Protein AF-A0A1I4R5Y5-F1 (afdb_monomer)

Secondary structure (DSSP, 8-state):
--HHHHHHHHHHHHHHHHHHHHHHHHHHHHHHHHHHHHHHHHHHHHHHHHHHHHHHHHHHHHHHHHHHHHHHHHHHHHHHHHHHHHHHHHHHHHHHHHHHHHHHHTT----HHHHHHHHHHHTT--HHHHHHHHT--HHHHHHHHHHTT---------

Mean predicted aligned error: 17.59 Å

Nearest PDB structures (foldseek):
  7r3e-assembly1_B  TM=5.288E-01  e=7.465E-01  Pseudomonas aeruginosa PAO1

Sequence (158 aa):
MPLNSHYYVVVQFALLVVLLIATVYFSTKYVRTQKKMMEYLKMLESLAETHASLAQQFERNLAEREEIIKGLVKLLDERIEAARELGERLREISESAMNVEKNAMGDISVNPEHEKIVRLARRGLSARRIAQYFQKPLGEIELILGLYGIPTSDNPSD

pLDDT: mean 85.84, std 13.85, range [39.22, 97.75]

Solvent-accessible surface area (backbone atoms only — not comparable to full-atom values): 8859 Å² total; per-residue (Å²): 140,67,70,70,62,57,50,53,53,52,52,52,50,52,51,50,52,52,50,50,53,51,51,53,52,51,50,56,53,52,53,52,52,52,52,52,53,53,50,53,51,50,52,50,50,54,48,50,52,51,51,51,53,49,51,52,52,50,53,52,53,49,51,53,49,51,51,52,49,54,50,51,52,52,52,49,52,54,50,52,49,54,51,48,53,53,50,49,54,51,48,54,50,50,53,51,51,52,51,50,52,52,54,62,67,54,71,69,67,76,49,72,62,58,56,51,52,52,54,42,44,76,70,70,48,44,52,67,59,49,14,64,73,69,74,44,60,53,69,60,45,49,50,55,33,53,77,71,71,46,84,72,78,76,73,88,84,126

Foldseek 3Di:
DCVVVVVVVVVVVVVVVVVVVVVVVVVVVVVVVVVVVVVVVVVVVVVVVVVVVVVVVVVVVVVVVVVVVVVVVVVVVVVVVVVVVVVVVVVVVVVVVVVVVVVVVPDPPPPVLLVVLLVVVVVVDALVVSCVVVVHDSVVSVVSCVVVVRDRPPDPPD

Structure (mmCIF, N/CA/C/O backbone):
data_AF-A0A1I4R5Y5-F1
#
_entry.id   AF-A0A1I4R5Y5-F1
#
loop_
_atom_site.group_PDB
_atom_site.id
_atom_site.type_symbol
_atom_site.label_atom_id
_atom_site.label_alt_id
_atom_site.label_comp_id
_atom_site.label_asym_id
_atom_site.label_entity_id
_atom_site.label_seq_id
_atom_site.pdbx_PDB_ins_code
_atom_site.Cartn_x
_atom_site.Cartn_y
_atom_site.Cartn_z
_atom_site.occupancy
_atom_site.B_iso_or_equiv
_atom_site.auth_seq_id
_atom_site.auth_comp_id
_atom_site.auth_asym_id
_atom_site.auth_atom_id
_atom_site.pdbx_PDB_model_num
ATOM 1 N N . MET A 1 1 ? 47.460 -1.542 -85.047 1.00 53.50 1 MET A N 1
ATOM 2 C CA . MET A 1 1 ? 46.621 -0.622 -84.246 1.00 53.50 1 MET A CA 1
ATOM 3 C C . MET A 1 1 ? 46.149 -1.308 -82.951 1.00 53.50 1 MET A C 1
ATOM 5 O O . MET A 1 1 ? 45.062 -1.863 -82.953 1.00 53.50 1 MET A O 1
ATOM 9 N N . PRO A 1 2 ? 46.950 -1.327 -81.864 1.00 57.50 2 PRO A N 1
ATOM 10 C CA . PRO A 1 2 ? 46.525 -1.849 -80.551 1.00 57.50 2 PRO A CA 1
ATOM 11 C C . PRO A 1 2 ? 46.206 -0.772 -79.486 1.00 57.50 2 PRO A C 1
ATOM 13 O O . PRO A 1 2 ? 45.706 -1.109 -78.416 1.00 57.50 2 PRO A O 1
ATOM 16 N N . LEU A 1 3 ? 46.453 0.521 -79.751 1.00 63.62 3 LEU A N 1
ATOM 17 C CA . LEU A 1 3 ? 46.332 1.578 -78.729 1.00 63.62 3 LEU A CA 1
ATOM 18 C C . LEU A 1 3 ? 44.909 1.765 -78.172 1.00 63.62 3 LEU A C 1
ATOM 20 O O . LEU A 1 3 ? 44.759 2.104 -77.000 1.00 63.62 3 LEU A O 1
ATOM 24 N N . ASN A 1 4 ? 43.867 1.473 -78.954 1.00 77.31 4 ASN A N 1
ATOM 25 C CA . ASN A 1 4 ? 42.484 1.623 -78.491 1.00 77.31 4 ASN A CA 1
ATOM 26 C C . ASN A 1 4 ? 42.136 0.611 -77.385 1.00 77.31 4 ASN A C 1
ATOM 28 O O . ASN A 1 4 ? 41.374 0.938 -76.482 1.00 77.31 4 ASN A O 1
ATOM 32 N N . SER A 1 5 ? 42.739 -0.585 -77.398 1.00 81.44 5 SER A N 1
ATOM 33 C CA . SER A 1 5 ? 42.460 -1.630 -76.403 1.00 81.44 5 SER A CA 1
ATOM 34 C C . SER A 1 5 ? 42.947 -1.250 -75.003 1.00 81.44 5 SER A C 1
ATOM 36 O O . SER A 1 5 ? 42.275 -1.552 -74.021 1.00 81.44 5 SER A O 1
ATOM 38 N N . HIS A 1 6 ? 44.093 -0.573 -74.893 1.00 84.56 6 HIS A N 1
ATOM 39 C CA . HIS A 1 6 ? 44.633 -0.156 -73.597 1.00 84.56 6 HIS A CA 1
ATOM 40 C C . HIS A 1 6 ? 43.791 0.951 -72.947 1.00 84.56 6 HIS A C 1
ATOM 42 O O . HIS A 1 6 ? 43.651 0.972 -71.727 1.00 84.56 6 HIS A O 1
ATOM 48 N N . TYR A 1 7 ? 43.168 1.822 -73.747 1.00 90.50 7 TYR A N 1
ATOM 49 C CA . TYR A 1 7 ? 42.287 2.875 -73.242 1.00 90.50 7 TYR A CA 1
ATOM 50 C C . TYR A 1 7 ? 41.029 2.310 -72.565 1.00 90.50 7 TYR A C 1
ATOM 52 O O . TYR A 1 7 ? 40.702 2.715 -71.450 1.00 90.50 7 TYR A O 1
ATOM 60 N N . TYR A 1 8 ? 40.366 1.320 -73.178 1.00 91.50 8 TYR A N 1
ATOM 61 C CA . TYR A 1 8 ? 39.187 0.679 -72.580 1.00 91.50 8 TYR A CA 1
ATOM 62 C C . TYR A 1 8 ? 39.502 0.012 -71.238 1.00 91.50 8 TYR A C 1
ATOM 64 O O . TYR A 1 8 ? 38.720 0.145 -70.300 1.00 91.50 8 TYR A O 1
ATOM 72 N N . VAL A 1 9 ? 40.666 -0.636 -71.118 1.00 91.31 9 VAL A N 1
ATOM 73 C CA . VAL A 1 9 ? 41.098 -1.269 -69.862 1.00 91.31 9 VAL A CA 1
ATOM 74 C C . VAL A 1 9 ? 41.302 -0.224 -68.761 1.00 91.31 9 VAL A C 1
ATOM 76 O O . VAL A 1 9 ? 40.850 -0.428 -67.637 1.00 91.31 9 VAL A O 1
ATOM 79 N N . VAL A 1 10 ? 41.919 0.919 -69.077 1.00 92.44 10 VAL A N 1
ATOM 80 C CA . VAL A 1 10 ? 42.134 2.003 -68.101 1.00 92.44 10 VAL A CA 1
ATOM 81 C C . VAL A 1 10 ? 40.809 2.629 -67.660 1.00 92.44 10 VAL A C 1
ATOM 83 O O . VAL A 1 10 ? 40.595 2.822 -66.463 1.00 92.44 10 VAL A O 1
ATOM 86 N N . VAL A 1 11 ? 39.892 2.902 -68.594 1.00 94.19 11 VAL A N 1
ATOM 87 C CA . VAL A 1 11 ? 38.567 3.462 -68.273 1.00 94.19 11 VAL A CA 1
ATOM 88 C C . VAL A 1 11 ? 37.740 2.481 -67.441 1.00 94.19 11 VAL A C 1
ATOM 90 O O . VAL A 1 11 ? 37.134 2.878 -66.447 1.00 94.19 11 VAL A O 1
ATOM 93 N N . GLN A 1 12 ? 37.750 1.195 -67.794 1.00 92.19 12 GLN A N 1
ATOM 94 C CA . GLN A 1 12 ? 37.050 0.158 -67.038 1.00 92.19 12 GLN A CA 1
ATOM 95 C C 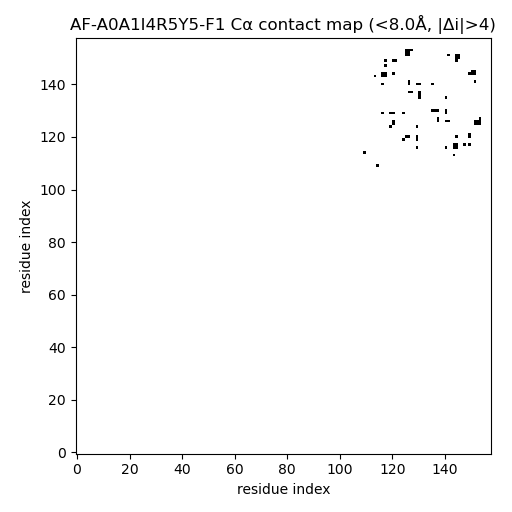. GLN A 1 12 ? 37.618 0.013 -65.621 1.00 92.19 12 GLN A C 1
ATOM 97 O O . GLN A 1 12 ? 36.851 -0.098 -64.664 1.00 92.19 12 GLN A O 1
ATOM 102 N N . PHE A 1 13 ? 38.944 0.067 -65.466 1.00 95.38 13 PHE A N 1
ATOM 103 C CA . PHE A 1 13 ? 39.586 0.028 -64.155 1.00 95.38 13 PHE A CA 1
ATOM 104 C C . PHE A 1 13 ? 39.212 1.250 -63.307 1.00 95.38 13 PHE A C 1
ATOM 106 O O . PHE A 1 13 ? 38.834 1.100 -62.147 1.00 95.38 13 PHE A O 1
ATOM 113 N N . ALA A 1 14 ? 39.225 2.452 -63.892 1.00 94.62 14 ALA A N 1
ATOM 114 C CA . ALA A 1 14 ? 38.794 3.668 -63.206 1.00 94.62 14 ALA A CA 1
ATOM 115 C C . ALA A 1 14 ? 37.324 3.585 -62.755 1.00 94.62 14 ALA A C 1
ATOM 117 O O . ALA A 1 14 ? 37.003 3.944 -61.622 1.00 94.62 14 ALA A O 1
ATOM 118 N N . LEU A 1 15 ? 36.440 3.053 -63.603 1.00 96.06 15 LEU A N 1
ATOM 119 C CA . LEU A 1 15 ? 35.019 2.888 -63.290 1.00 96.06 15 LEU A CA 1
ATOM 120 C C . LEU A 1 15 ? 34.808 1.883 -62.149 1.00 96.06 15 LEU A C 1
ATOM 122 O O . LEU A 1 15 ? 34.035 2.155 -61.231 1.00 96.06 15 LEU A O 1
ATOM 126 N N . LEU A 1 16 ? 35.548 0.769 -62.145 1.00 95.38 16 LEU A N 1
ATOM 127 C CA . LEU A 1 16 ? 35.528 -0.198 -61.044 1.00 95.38 16 LEU A CA 1
ATOM 128 C C . LEU A 1 16 ? 36.012 0.413 -59.728 1.00 95.38 16 LEU A C 1
ATOM 130 O O . LEU A 1 16 ? 35.390 0.184 -58.693 1.00 95.38 16 LEU A O 1
ATOM 134 N N . VAL A 1 17 ? 37.075 1.220 -59.756 1.00 95.69 17 VAL A N 1
ATOM 135 C CA . VAL A 1 17 ? 37.578 1.911 -58.559 1.00 95.69 17 VAL A CA 1
ATOM 136 C C . VAL A 1 17 ? 36.532 2.885 -58.014 1.00 95.69 17 VAL A C 1
ATOM 138 O O . VAL A 1 17 ? 36.262 2.881 -56.814 1.00 95.69 17 VA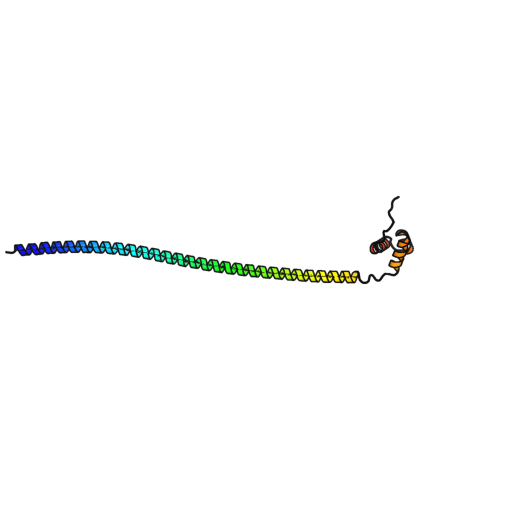L A O 1
ATOM 141 N N . VAL A 1 18 ? 35.882 3.671 -58.878 1.00 96.06 18 VAL A N 1
ATOM 142 C CA . VAL A 1 18 ? 34.804 4.588 -58.469 1.00 96.06 18 VAL A CA 1
ATOM 143 C C . VAL A 1 18 ? 33.620 3.821 -57.877 1.00 96.06 18 VAL A C 1
ATOM 145 O O . VAL A 1 18 ? 33.104 4.204 -56.827 1.00 96.06 18 VAL A O 1
ATOM 148 N N . LEU A 1 19 ? 33.216 2.714 -58.504 1.00 95.44 19 LEU A N 1
ATOM 149 C CA . LEU A 1 19 ? 32.116 1.880 -58.023 1.00 95.44 19 LEU A CA 1
ATOM 150 C C . LEU A 1 19 ? 32.454 1.238 -56.673 1.00 95.44 19 LEU A C 1
ATOM 152 O O . LEU A 1 19 ? 31.613 1.222 -55.773 1.00 95.44 19 LEU A O 1
ATOM 156 N N . LEU A 1 20 ? 33.693 0.784 -56.482 1.00 94.94 20 LEU A N 1
ATOM 157 C CA . LEU A 1 20 ? 34.167 0.235 -55.214 1.00 94.94 20 LEU A CA 1
ATOM 158 C C . LEU A 1 20 ? 34.150 1.296 -54.106 1.00 94.94 20 LEU A C 1
ATOM 160 O O . LEU A 1 20 ? 33.619 1.036 -53.026 1.00 94.94 20 LEU A O 1
ATOM 164 N N . ILE A 1 21 ? 34.632 2.512 -54.381 1.00 94.88 21 ILE A N 1
ATOM 165 C CA . ILE A 1 21 ? 34.590 3.632 -53.425 1.00 94.88 21 ILE A CA 1
ATOM 166 C C . ILE A 1 21 ? 33.143 3.987 -53.069 1.00 94.88 21 ILE A C 1
ATOM 168 O O . ILE A 1 21 ? 32.819 4.120 -51.888 1.00 94.88 21 ILE A O 1
ATOM 172 N N . ALA A 1 22 ? 32.255 4.090 -54.061 1.00 94.00 22 ALA A N 1
ATOM 173 C CA . ALA A 1 22 ? 30.840 4.368 -53.837 1.00 94.00 22 ALA A CA 1
ATOM 174 C C . ALA A 1 22 ? 30.179 3.276 -52.981 1.00 94.00 22 ALA A C 1
ATOM 176 O O . ALA A 1 22 ? 29.460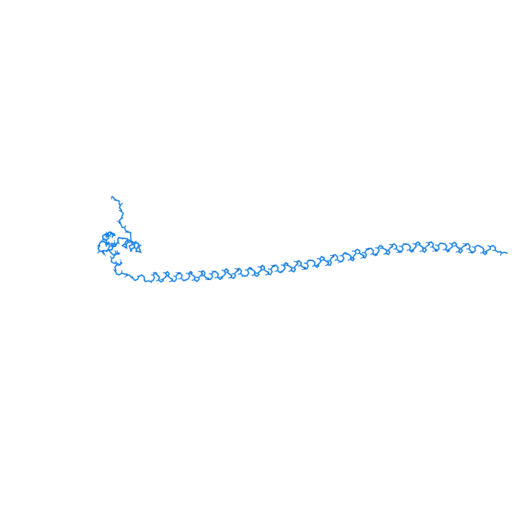 3.586 -52.031 1.00 94.00 22 ALA A O 1
ATOM 177 N N . THR A 1 23 ? 30.476 2.004 -53.253 1.00 93.06 23 THR A N 1
ATOM 178 C CA . THR A 1 23 ? 29.921 0.865 -52.508 1.00 93.06 23 THR A CA 1
ATOM 179 C C . THR A 1 23 ? 30.406 0.853 -51.058 1.00 93.06 23 THR A C 1
ATOM 181 O O . THR A 1 23 ? 29.603 0.668 -50.140 1.00 93.06 23 THR A O 1
ATOM 184 N N . VAL A 1 24 ? 31.695 1.117 -50.817 1.00 93.62 24 VAL A N 1
ATOM 185 C CA . VAL A 1 24 ? 32.260 1.230 -49.461 1.00 93.62 24 VAL A CA 1
ATOM 186 C C . VAL A 1 24 ? 31.668 2.434 -48.724 1.00 93.62 24 VAL A C 1
ATOM 188 O O . VAL A 1 24 ? 31.282 2.325 -47.557 1.00 93.62 24 VAL A O 1
ATOM 191 N N . TYR A 1 25 ? 31.520 3.574 -49.399 1.00 94.75 25 TYR A N 1
ATOM 192 C CA . TYR A 1 25 ? 30.904 4.768 -48.823 1.00 94.75 25 TYR A CA 1
ATOM 193 C C . TYR A 1 25 ? 29.438 4.523 -48.425 1.00 94.75 25 TYR A C 1
ATOM 195 O O . TYR A 1 25 ? 29.038 4.820 -47.297 1.00 94.75 25 TYR A O 1
ATOM 203 N N . PHE A 1 26 ? 28.638 3.914 -49.304 1.00 92.00 26 PHE A N 1
ATOM 204 C CA . PHE A 1 26 ? 27.246 3.575 -49.000 1.00 92.00 26 PHE A CA 1
ATOM 205 C C . PHE A 1 26 ? 27.132 2.531 -47.886 1.00 92.00 26 PHE A C 1
ATOM 207 O O . PHE A 1 26 ? 26.325 2.707 -46.972 1.00 92.00 26 PHE A O 1
ATOM 214 N N . SER A 1 27 ? 27.972 1.494 -47.902 1.00 88.25 27 SER A N 1
ATOM 215 C CA . SER A 1 27 ? 27.960 0.440 -46.880 1.00 88.25 27 SER A CA 1
ATOM 216 C C . SER A 1 27 ? 28.322 0.990 -45.500 1.00 88.25 27 SER A C 1
ATOM 218 O O . SER A 1 27 ? 27.629 0.729 -44.518 1.00 88.25 27 SER A O 1
ATOM 220 N N . THR A 1 28 ? 29.359 1.827 -45.410 1.00 89.19 28 THR A N 1
ATOM 221 C CA . THR A 1 28 ? 29.760 2.449 -44.136 1.00 89.19 28 THR A CA 1
ATOM 222 C C . THR A 1 28 ? 28.699 3.413 -43.602 1.00 89.19 28 THR A C 1
ATOM 224 O O . THR A 1 28 ? 28.456 3.449 -42.392 1.00 89.19 28 THR A O 1
ATOM 227 N N . LYS A 1 29 ? 28.012 4.153 -44.482 1.00 86.62 29 LYS A N 1
ATOM 228 C CA . LYS A 1 29 ? 26.893 5.026 -44.102 1.00 86.62 29 LYS A CA 1
ATOM 229 C C . LYS A 1 29 ? 25.683 4.223 -43.610 1.00 86.62 29 LYS A C 1
ATOM 231 O O . LYS A 1 29 ? 25.118 4.568 -42.575 1.00 86.62 29 LYS A O 1
ATOM 236 N N . TYR A 1 30 ? 25.332 3.132 -44.291 1.00 83.56 30 TYR A N 1
ATOM 237 C CA . TYR A 1 30 ? 24.200 2.277 -43.924 1.00 83.56 30 TYR A CA 1
ATOM 238 C C . TYR A 1 30 ? 24.418 1.572 -42.577 1.00 83.56 30 TYR A C 1
ATOM 240 O O . TYR A 1 30 ? 23.546 1.605 -41.709 1.00 83.56 30 TYR A O 1
ATOM 248 N N . VAL A 1 31 ? 25.621 1.029 -42.346 1.00 82.56 31 VAL A N 1
ATOM 249 C CA . VAL A 1 31 ? 25.984 0.384 -41.072 1.00 82.56 31 VAL A CA 1
ATOM 250 C C . VAL A 1 31 ? 25.937 1.373 -39.904 1.00 82.56 31 VAL A C 1
ATOM 252 O O . VAL A 1 31 ? 25.481 1.022 -38.817 1.00 82.56 31 VAL A O 1
ATOM 255 N N . ARG A 1 32 ? 26.366 2.628 -40.100 1.00 80.75 32 ARG A N 1
ATOM 256 C CA . ARG A 1 32 ? 26.283 3.661 -39.052 1.00 80.75 32 ARG A CA 1
ATOM 257 C C . ARG A 1 32 ? 24.838 3.999 -38.680 1.00 80.75 32 ARG A C 1
ATOM 259 O O . ARG A 1 32 ? 24.550 4.140 -37.494 1.00 80.75 32 ARG A O 1
ATOM 266 N N . THR A 1 33 ? 23.938 4.104 -39.656 1.00 83.69 33 THR A N 1
ATOM 267 C CA . THR A 1 33 ? 22.512 4.368 -39.401 1.00 83.69 33 THR A CA 1
ATOM 268 C C . THR A 1 33 ? 21.843 3.198 -38.676 1.00 83.69 33 THR A C 1
ATOM 270 O O . THR A 1 33 ? 21.143 3.417 -37.691 1.00 83.69 33 THR A O 1
ATOM 273 N N . GLN A 1 34 ? 22.124 1.962 -39.099 1.00 86.06 34 GLN A N 1
ATOM 274 C CA . GLN A 1 34 ? 21.636 0.740 -38.447 1.00 86.06 34 GLN A CA 1
ATOM 275 C C . GLN A 1 34 ? 22.091 0.649 -36.982 1.00 86.06 34 GLN A C 1
ATOM 277 O O . GLN A 1 34 ? 21.281 0.370 -36.103 1.00 86.06 34 GLN A O 1
ATOM 282 N N . LYS A 1 35 ? 23.363 0.966 -36.693 1.00 85.75 35 LYS A N 1
ATOM 283 C CA . LYS A 1 35 ? 23.881 0.989 -35.314 1.00 85.75 35 LYS A CA 1
ATOM 284 C C . LYS A 1 35 ? 23.140 1.987 -34.423 1.00 85.75 35 LYS A C 1
ATOM 286 O O . LYS A 1 35 ? 22.766 1.624 -33.315 1.00 85.75 35 LYS A O 1
ATOM 291 N N . LYS A 1 36 ? 22.883 3.204 -34.916 1.00 87.50 36 LYS A N 1
ATOM 292 C CA . LYS A 1 36 ? 22.102 4.205 -34.169 1.00 87.50 36 LYS A CA 1
ATOM 293 C C . LYS A 1 36 ? 20.673 3.729 -33.910 1.00 87.50 36 LYS A C 1
ATOM 295 O O . LYS A 1 36 ? 20.178 3.875 -32.803 1.00 87.50 36 LYS A O 1
ATOM 300 N N . MET A 1 37 ? 20.021 3.128 -34.907 1.00 87.75 37 MET A N 1
ATOM 301 C CA . MET A 1 37 ? 18.665 2.589 -34.753 1.00 87.75 37 MET A CA 1
ATOM 302 C C . MET A 1 37 ? 18.605 1.478 -33.695 1.00 87.75 37 MET A C 1
ATOM 304 O O . MET A 1 37 ? 17.725 1.506 -32.842 1.00 87.75 37 MET A O 1
ATOM 308 N N . MET A 1 38 ? 19.569 0.553 -33.708 1.00 89.88 38 MET A N 1
ATOM 309 C CA . MET A 1 38 ? 19.737 -0.479 -32.675 1.00 89.88 38 MET A CA 1
ATOM 310 C C . MET A 1 38 ? 19.925 0.117 -31.274 1.00 89.88 38 MET A C 1
ATOM 312 O O . MET A 1 38 ? 19.353 -0.381 -30.310 1.00 89.88 38 MET A O 1
ATOM 316 N N . GLU A 1 39 ? 20.702 1.193 -31.152 1.00 91.69 39 GLU A N 1
ATOM 317 C CA . GLU A 1 39 ? 20.922 1.877 -29.874 1.00 91.69 39 GLU A CA 1
ATOM 318 C C . GLU A 1 39 ? 19.632 2.519 -29.341 1.00 91.69 39 GLU A C 1
ATOM 320 O O . GLU A 1 39 ? 19.304 2.343 -28.168 1.00 91.69 39 GLU A O 1
ATOM 325 N N . TYR A 1 40 ? 18.846 3.170 -30.207 1.00 91.81 40 TYR A N 1
ATOM 326 C CA . TYR A 1 40 ? 17.532 3.703 -29.833 1.00 91.81 40 TYR A CA 1
ATOM 327 C C . TYR A 1 40 ? 16.545 2.604 -29.435 1.00 91.81 40 TYR A C 1
ATOM 329 O O . TYR A 1 40 ? 15.847 2.756 -28.437 1.00 91.81 40 TYR A O 1
ATOM 337 N N . LEU A 1 41 ? 16.506 1.490 -30.173 1.00 93.06 41 LEU A N 1
ATOM 338 C CA . LEU A 1 41 ? 15.685 0.323 -29.830 1.00 93.06 41 LEU A CA 1
ATOM 339 C C . LEU A 1 41 ? 16.048 -0.221 -28.448 1.00 93.06 41 LEU A C 1
ATOM 341 O O . LEU A 1 41 ? 15.160 -0.445 -27.634 1.00 93.06 41 LEU A O 1
ATOM 345 N N . LYS A 1 42 ? 17.345 -0.345 -28.152 1.00 93.88 42 LYS A N 1
ATOM 346 C CA . LYS A 1 42 ? 17.828 -0.811 -26.851 1.00 93.88 42 LYS A CA 1
ATOM 347 C C . LYS A 1 42 ? 17.486 0.157 -25.715 1.00 93.88 42 LYS A C 1
ATOM 349 O O . LYS A 1 42 ? 17.123 -0.280 -24.627 1.00 93.88 42 LYS A O 1
ATOM 354 N N . MET A 1 43 ? 17.581 1.468 -25.952 1.00 93.50 43 MET A N 1
ATOM 355 C CA . MET A 1 43 ? 17.126 2.468 -24.980 1.00 93.50 43 MET A CA 1
ATOM 356 C C . MET A 1 43 ? 15.621 2.363 -24.731 1.00 93.50 43 MET A C 1
ATOM 358 O O . MET A 1 43 ? 15.189 2.464 -23.589 1.00 93.50 43 MET A O 1
ATOM 362 N N . LEU A 1 44 ? 14.828 2.142 -25.779 1.00 93.62 4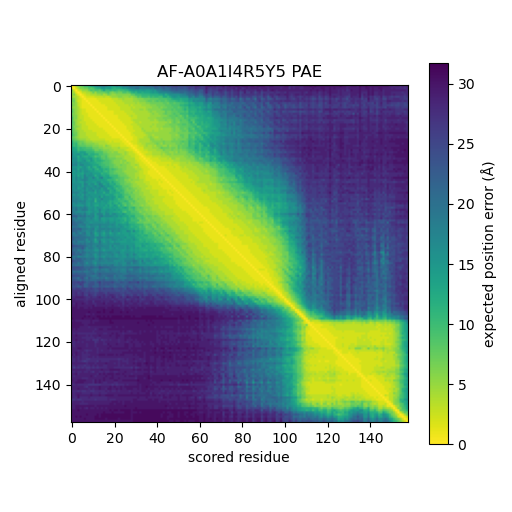4 LEU A N 1
ATOM 363 C CA . LEU A 1 44 ? 13.375 2.042 -25.680 1.00 93.62 44 LEU A CA 1
ATOM 364 C C . LEU A 1 44 ? 12.940 0.744 -24.985 1.00 93.62 44 LEU A C 1
ATOM 366 O O . LEU A 1 44 ? 12.007 0.768 -24.190 1.00 93.62 44 LEU A O 1
ATOM 370 N N . GLU A 1 45 ? 13.655 -0.356 -25.216 1.00 93.69 45 GLU A N 1
ATOM 371 C CA . GLU A 1 45 ? 13.483 -1.626 -24.505 1.00 93.69 45 GLU A CA 1
ATOM 372 C C . GLU A 1 45 ? 13.813 -1.479 -23.015 1.00 93.69 45 GLU A C 1
ATOM 374 O O . GLU A 1 45 ? 12.994 -1.818 -22.165 1.00 93.69 45 GLU A O 1
ATOM 379 N N . SER A 1 46 ? 14.954 -0.865 -22.690 1.00 94.06 46 SER A N 1
ATOM 380 C CA . SER A 1 46 ? 15.335 -0.551 -21.308 1.00 94.06 46 SER A CA 1
ATOM 381 C C . SER A 1 46 ? 14.321 0.379 -20.625 1.00 94.06 46 SER A C 1
ATOM 383 O O . SER A 1 46 ? 13.970 0.193 -19.458 1.00 94.06 46 SER A O 1
ATOM 385 N N . LEU A 1 47 ? 13.790 1.361 -21.355 1.00 94.25 47 LEU A N 1
ATOM 386 C CA . LEU A 1 47 ? 12.747 2.248 -20.850 1.00 94.25 47 LEU A CA 1
ATOM 387 C C . LEU A 1 47 ? 11.431 1.488 -20.611 1.00 94.25 47 LEU A C 1
ATOM 389 O O . LEU A 1 47 ? 10.795 1.671 -19.579 1.00 94.25 47 LEU A O 1
ATOM 393 N N . ALA A 1 48 ? 11.038 0.591 -21.514 1.00 94.69 48 ALA A N 1
ATOM 394 C CA . ALA A 1 48 ? 9.853 -0.243 -21.331 1.00 94.69 48 ALA A CA 1
ATOM 395 C C . ALA A 1 48 ? 9.998 -1.186 -20.124 1.00 94.69 48 ALA A C 1
ATOM 397 O O . ALA A 1 48 ? 9.068 -1.309 -19.328 1.00 94.69 48 ALA A O 1
ATOM 398 N N . GLU A 1 49 ? 11.170 -1.795 -19.942 1.00 96.12 49 GLU A N 1
ATOM 399 C CA . GLU A 1 49 ? 11.468 -2.674 -18.809 1.00 96.12 49 GLU A CA 1
ATOM 400 C C . GLU A 1 49 ? 11.437 -1.914 -17.474 1.00 96.12 49 GLU A C 1
ATOM 402 O O . GLU A 1 49 ? 10.827 -2.368 -16.503 1.00 96.12 49 GLU A O 1
ATOM 407 N N . THR A 1 50 ? 12.022 -0.713 -17.427 1.00 94.88 50 THR A N 1
ATOM 408 C CA . THR A 1 50 ? 11.970 0.140 -16.228 1.00 94.88 50 THR A CA 1
ATOM 409 C C . THR A 1 50 ? 10.546 0.589 -15.907 1.00 94.88 50 THR A C 1
ATOM 411 O O . THR A 1 50 ? 10.146 0.527 -14.745 1.00 94.88 50 THR A O 1
ATOM 414 N N . HIS A 1 51 ? 9.744 0.958 -16.911 1.00 95.06 51 HIS A N 1
ATOM 415 C CA . HIS A 1 51 ? 8.328 1.275 -16.712 1.00 95.06 51 HIS A CA 1
ATOM 416 C C . HIS A 1 51 ? 7.513 0.067 -16.235 1.00 95.06 51 HIS A C 1
ATOM 418 O O . HIS A 1 51 ? 6.677 0.223 -15.345 1.00 95.06 51 HIS A O 1
ATOM 424 N N . ALA A 1 52 ? 7.766 -1.131 -16.768 1.00 94.81 52 ALA A N 1
ATOM 425 C CA . ALA A 1 52 ? 7.098 -2.355 -16.331 1.00 94.81 52 ALA A CA 1
ATOM 426 C C . ALA A 1 52 ? 7.450 -2.703 -14.875 1.00 94.81 52 ALA A C 1
ATOM 428 O O . ALA A 1 52 ? 6.561 -2.991 -14.073 1.00 94.81 52 ALA A O 1
ATOM 429 N N . SER A 1 53 ? 8.731 -2.604 -14.508 1.00 95.88 53 SER A N 1
ATOM 430 C CA . SER A 1 53 ? 9.194 -2.793 -13.128 1.00 95.88 53 SER A CA 1
ATOM 431 C C . SER A 1 53 ? 8.574 -1.768 -12.177 1.00 95.88 53 SER A C 1
ATOM 433 O O . SER A 1 53 ? 8.107 -2.122 -11.093 1.00 95.88 53 SER A O 1
ATOM 435 N N . LEU A 1 54 ? 8.503 -0.502 -12.594 1.00 95.31 54 LEU A N 1
ATOM 436 C CA . LEU A 1 54 ? 7.894 0.560 -11.801 1.00 95.31 54 LEU A CA 1
ATOM 437 C C . LEU A 1 54 ? 6.392 0.319 -11.599 1.00 95.31 54 LEU A C 1
ATOM 439 O O . LEU A 1 54 ? 5.907 0.422 -10.475 1.00 95.31 54 LEU A O 1
ATOM 443 N N . ALA A 1 55 ? 5.667 -0.060 -12.654 1.00 95.25 55 ALA A N 1
ATOM 444 C CA . ALA A 1 55 ? 4.255 -0.424 -12.560 1.00 95.25 55 ALA A CA 1
ATOM 445 C C . ALA A 1 55 ? 4.041 -1.607 -11.603 1.00 95.25 55 ALA A C 1
ATOM 447 O O . ALA A 1 55 ? 3.152 -1.561 -10.757 1.00 95.25 55 ALA A O 1
ATOM 448 N N . GLN A 1 56 ? 4.902 -2.627 -11.662 1.00 96.62 56 GLN A N 1
ATOM 449 C CA . GLN A 1 56 ? 4.837 -3.766 -10.747 1.00 96.62 56 GLN A CA 1
ATOM 450 C C . GLN A 1 56 ? 5.089 -3.362 -9.286 1.00 96.62 56 GLN A C 1
ATOM 452 O O . GLN A 1 56 ? 4.440 -3.884 -8.380 1.00 96.62 56 GLN A O 1
ATOM 457 N N . GLN A 1 57 ? 6.021 -2.439 -9.036 1.00 95.81 57 GLN A N 1
ATOM 458 C CA . GLN A 1 57 ? 6.269 -1.907 -7.693 1.00 95.81 57 GLN A CA 1
ATOM 459 C C . GLN A 1 57 ? 5.075 -1.101 -7.173 1.00 95.81 57 GLN A C 1
ATOM 461 O O . GLN A 1 57 ? 4.710 -1.250 -6.008 1.00 95.81 57 GLN A O 1
ATOM 466 N N . PHE A 1 58 ? 4.439 -0.295 -8.028 1.00 96.06 58 PHE A N 1
ATOM 467 C CA . PHE A 1 58 ? 3.216 0.421 -7.668 1.00 96.06 58 PHE A CA 1
ATOM 468 C C . PHE A 1 58 ? 2.073 -0.531 -7.331 1.00 96.06 58 PHE A C 1
ATOM 470 O O . PHE A 1 58 ? 1.423 -0.335 -6.309 1.00 96.06 58 PHE A O 1
ATOM 477 N N . GLU A 1 59 ? 1.875 -1.580 -8.128 1.00 96.44 59 GLU A N 1
ATOM 478 C CA . GLU A 1 59 ? 0.837 -2.582 -7.878 1.00 96.44 59 GLU A CA 1
ATOM 479 C C . GLU A 1 59 ? 1.040 -3.268 -6.521 1.00 96.44 59 GLU A C 1
ATOM 481 O O . GLU A 1 59 ? 0.114 -3.356 -5.717 1.00 96.44 59 GLU A O 1
ATOM 486 N N . ARG A 1 60 ? 2.281 -3.673 -6.210 1.00 96.44 60 ARG A N 1
ATOM 487 C CA . ARG A 1 60 ? 2.618 -4.239 -4.894 1.00 96.44 60 ARG A CA 1
ATOM 488 C C . ARG A 1 60 ? 2.349 -3.251 -3.764 1.00 96.44 60 ARG A C 1
ATOM 490 O O . ARG A 1 60 ? 1.749 -3.627 -2.765 1.00 96.44 60 ARG A O 1
ATOM 497 N N . ASN A 1 61 ? 2.749 -1.990 -3.924 1.00 96.00 61 ASN A N 1
ATOM 498 C CA . ASN A 1 61 ? 2.541 -0.983 -2.885 1.00 96.00 61 ASN A CA 1
ATOM 499 C C . ASN A 1 61 ? 1.053 -0.680 -2.664 1.00 96.00 61 ASN A C 1
ATOM 501 O O . ASN A 1 61 ? 0.636 -0.446 -1.533 1.00 96.00 61 ASN A O 1
ATOM 505 N N . LEU A 1 62 ? 0.246 -0.688 -3.728 1.00 95.94 62 LEU A N 1
ATOM 506 C CA . LEU A 1 62 ? -1.202 -0.529 -3.625 1.00 95.94 62 LEU A CA 1
ATOM 507 C C . LEU A 1 62 ? -1.843 -1.720 -2.913 1.00 95.94 62 LEU A C 1
ATOM 509 O O . LEU A 1 62 ? -2.643 -1.499 -2.007 1.00 95.94 62 LEU A O 1
ATOM 513 N N . ALA A 1 63 ? -1.441 -2.947 -3.248 1.00 96.31 63 ALA A N 1
ATOM 514 C CA . ALA A 1 63 ? -1.923 -4.151 -2.577 1.00 96.31 63 ALA A CA 1
ATOM 515 C C . ALA A 1 63 ? -1.575 -4.155 -1.075 1.00 96.31 63 ALA A C 1
ATOM 517 O O . ALA A 1 63 ? -2.445 -4.398 -0.241 1.00 96.31 63 ALA A O 1
ATOM 518 N N . GLU A 1 64 ? -0.335 -3.803 -0.714 1.00 96.81 64 GLU A N 1
ATOM 519 C CA . GLU A 1 64 ? 0.091 -3.674 0.688 1.00 96.81 64 GLU A CA 1
ATOM 520 C C . GLU A 1 64 ? -0.727 -2.611 1.435 1.00 96.81 64 GLU A C 1
ATOM 522 O O . GLU A 1 64 ? -1.186 -2.834 2.556 1.00 96.81 64 GLU A O 1
ATOM 527 N N . ARG A 1 65 ? -0.955 -1.446 0.814 1.00 95.38 65 ARG A N 1
ATOM 528 C CA . ARG A 1 65 ? -1.787 -0.392 1.413 1.00 95.3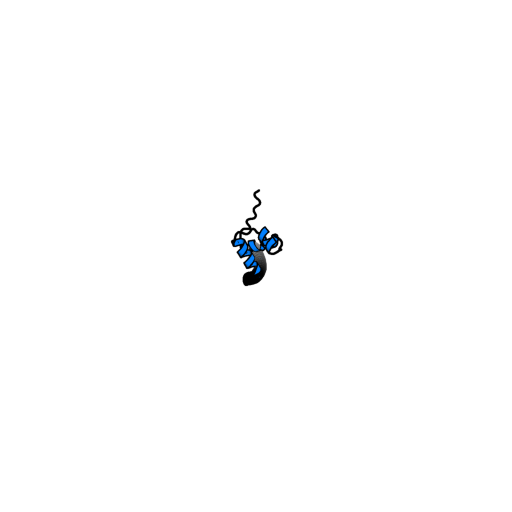8 65 ARG A CA 1
ATOM 529 C C . ARG A 1 65 ? -3.230 -0.839 1.592 1.00 95.38 65 ARG A C 1
ATOM 531 O O . ARG A 1 65 ? -3.828 -0.523 2.617 1.00 95.38 65 ARG A O 1
ATOM 538 N N . GLU A 1 66 ? -3.792 -1.551 0.621 1.00 96.94 66 GLU A N 1
ATOM 539 C CA . GLU A 1 66 ? -5.144 -2.097 0.715 1.00 96.94 66 GLU A CA 1
ATOM 540 C C . GLU A 1 66 ? -5.261 -3.080 1.888 1.00 96.94 66 GLU A C 1
ATOM 542 O O . GLU A 1 66 ? -6.211 -2.999 2.668 1.00 96.94 66 GLU A O 1
ATOM 547 N N . GLU A 1 67 ? -4.279 -3.966 2.058 1.00 97.19 67 GLU A N 1
ATOM 548 C CA . GLU A 1 67 ? -4.229 -4.912 3.173 1.00 97.19 67 GLU A CA 1
ATOM 549 C C . GLU A 1 67 ? -4.139 -4.196 4.528 1.00 97.19 67 GLU A C 1
ATOM 551 O O . GLU A 1 67 ? -4.907 -4.504 5.445 1.00 97.19 67 GLU A O 1
ATOM 556 N N . ILE A 1 68 ? -3.279 -3.180 4.639 1.00 96.81 68 ILE A N 1
ATOM 557 C CA . ILE A 1 68 ? -3.154 -2.354 5.847 1.00 96.81 68 ILE A CA 1
ATOM 558 C C . ILE A 1 68 ? -4.481 -1.661 6.174 1.00 96.81 68 ILE A C 1
ATOM 560 O O . ILE A 1 68 ? -4.920 -1.686 7.326 1.00 96.81 68 ILE A O 1
ATOM 564 N N . ILE A 1 69 ? -5.143 -1.065 5.177 1.00 96.38 69 ILE A N 1
ATOM 565 C CA . ILE A 1 69 ? -6.437 -0.396 5.364 1.00 96.38 69 ILE A CA 1
ATOM 566 C C . ILE A 1 69 ? -7.489 -1.400 5.839 1.00 96.38 69 ILE A C 1
ATOM 568 O O . ILE A 1 69 ? -8.193 -1.119 6.807 1.00 96.38 69 ILE A O 1
ATOM 572 N N . LYS A 1 70 ? -7.573 -2.584 5.224 1.00 96.50 70 LYS A N 1
ATOM 573 C CA . LYS A 1 70 ? -8.495 -3.644 5.665 1.00 96.50 70 LYS A CA 1
ATOM 574 C C . LYS A 1 70 ? -8.227 -4.063 7.111 1.00 96.50 70 LYS A C 1
ATOM 576 O O . LYS A 1 70 ? -9.173 -4.220 7.881 1.00 96.50 70 LYS A O 1
ATOM 581 N N . GLY A 1 71 ? -6.958 -4.199 7.495 1.00 97.06 71 GLY A N 1
ATOM 582 C CA . GLY A 1 71 ? -6.564 -4.500 8.871 1.00 97.06 71 GLY A CA 1
ATOM 583 C C . GLY A 1 71 ? -6.985 -3.410 9.861 1.00 97.06 71 GLY A C 1
ATOM 584 O O . GLY A 1 71 ? -7.557 -3.714 10.906 1.00 97.06 71 GLY A O 1
ATOM 585 N N . LEU A 1 72 ? -6.766 -2.140 9.512 1.00 96.44 72 LEU A N 1
ATOM 586 C CA . LEU A 1 72 ? -7.182 -0.984 10.313 1.00 96.44 72 LEU A CA 1
ATOM 587 C C . LEU A 1 72 ? -8.698 -0.908 10.483 1.00 96.44 72 LEU A C 1
ATOM 589 O O . LEU A 1 72 ? -9.167 -0.677 11.594 1.00 96.44 72 LEU A O 1
ATOM 593 N N . VAL A 1 73 ? -9.457 -1.120 9.406 1.00 97.75 73 VAL A N 1
ATOM 594 C CA . VAL A 1 73 ? -10.926 -1.138 9.451 1.00 97.75 73 VAL A CA 1
ATOM 595 C C . VAL A 1 73 ? -11.408 -2.242 10.384 1.00 97.75 73 VAL A C 1
ATOM 597 O O . VAL A 1 73 ? -12.186 -1.968 11.291 1.00 97.75 73 VAL A O 1
ATOM 600 N N . LYS A 1 74 ? -10.869 -3.457 10.248 1.00 97.19 74 LYS A N 1
ATOM 601 C CA . LYS A 1 74 ? -11.228 -4.573 11.126 1.00 97.19 74 LYS A CA 1
ATOM 602 C C . LYS A 1 74 ? -10.923 -4.275 12.598 1.00 97.19 74 LYS A C 1
ATOM 604 O O . LYS A 1 74 ? -11.743 -4.553 13.466 1.00 97.19 74 LYS A O 1
ATOM 609 N N . LEU A 1 75 ? -9.766 -3.677 12.882 1.00 97.19 75 LEU A N 1
ATOM 610 C CA . LEU A 1 75 ? -9.389 -3.302 14.244 1.00 97.19 75 LEU A CA 1
ATOM 611 C C . LEU A 1 75 ? -10.307 -2.209 14.809 1.00 97.19 75 LEU A C 1
ATOM 613 O O . LEU A 1 75 ? -10.642 -2.241 15.992 1.00 97.19 75 LEU A O 1
ATOM 617 N N . LEU A 1 76 ? -10.726 -1.247 13.985 1.00 97.25 76 LEU A N 1
ATOM 618 C CA . LEU A 1 76 ? -11.708 -0.237 14.381 1.00 97.25 76 LEU A CA 1
ATOM 619 C C . LEU A 1 76 ? -13.066 -0.869 14.688 1.00 97.25 76 LEU A C 1
ATOM 621 O O . LEU A 1 76 ? -13.648 -0.538 15.719 1.00 97.25 76 LEU A O 1
ATOM 625 N N . ASP A 1 77 ? -13.530 -1.802 13.860 1.00 97.69 77 ASP A N 1
ATOM 626 C CA . ASP A 1 77 ? -14.782 -2.524 14.094 1.00 97.69 77 ASP A CA 1
ATOM 627 C C . ASP A 1 77 ? -14.733 -3.312 15.411 1.00 97.69 77 ASP A C 1
ATOM 629 O O . ASP A 1 77 ? -15.636 -3.192 16.237 1.00 97.69 77 ASP A O 1
ATOM 633 N N . GLU A 1 78 ? -13.637 -4.031 15.676 1.00 97.50 78 GLU A N 1
ATOM 634 C CA . GLU A 1 78 ? -13.421 -4.741 16.946 1.00 97.50 78 GLU A CA 1
ATOM 635 C C . GLU A 1 78 ? -13.443 -3.786 18.152 1.00 97.50 78 GLU A C 1
ATOM 637 O O . GLU A 1 78 ? -14.010 -4.099 19.201 1.00 97.50 78 GLU A O 1
ATOM 642 N N . ARG A 1 79 ? -12.855 -2.591 18.016 1.00 96.38 79 ARG A N 1
ATOM 643 C CA . ARG A 1 79 ? -12.853 -1.574 19.079 1.00 96.38 79 ARG A CA 1
ATOM 644 C C . ARG A 1 79 ? -14.227 -0.958 19.306 1.00 96.38 79 ARG A C 1
ATOM 646 O O . ARG A 1 79 ? -14.574 -0.699 20.457 1.00 96.38 79 ARG A O 1
ATOM 653 N N . ILE A 1 80 ? -14.991 -0.719 18.243 1.00 97.31 80 ILE A N 1
ATOM 654 C CA . ILE A 1 80 ? -16.367 -0.222 18.332 1.00 97.31 80 ILE A CA 1
ATOM 655 C C . ILE A 1 80 ? -17.244 -1.258 19.032 1.00 97.31 80 ILE A C 1
ATOM 657 O O . ILE A 1 80 ? -18.014 -0.892 19.918 1.00 97.31 80 ILE A O 1
ATOM 661 N N . GLU A 1 81 ? -17.096 -2.534 18.686 1.00 97.56 81 GLU A N 1
ATOM 662 C CA . GLU A 1 81 ? -17.875 -3.607 19.299 1.00 97.56 81 GLU A CA 1
ATOM 663 C C . GLU A 1 81 ? -17.545 -3.764 20.787 1.00 97.56 81 GLU A C 1
ATOM 665 O O . GLU A 1 81 ? -18.445 -3.758 21.623 1.00 97.56 81 GLU A O 1
ATOM 670 N N . ALA A 1 82 ? -16.258 -3.758 21.149 1.00 96.12 82 ALA A N 1
ATOM 671 C CA . ALA A 1 82 ? -15.841 -3.786 22.550 1.00 96.12 82 ALA A CA 1
ATOM 672 C C . ALA A 1 82 ? -16.364 -2.573 23.343 1.00 96.12 82 ALA A C 1
ATOM 674 O O . ALA A 1 82 ? -16.748 -2.696 24.507 1.00 96.12 82 ALA A O 1
ATOM 675 N N . ALA A 1 83 ? -16.393 -1.387 22.724 1.00 95.25 83 ALA A N 1
ATOM 676 C CA . ALA A 1 83 ? -16.942 -0.187 23.348 1.00 95.25 83 ALA A CA 1
ATOM 677 C C . ALA A 1 83 ? -18.464 -0.278 23.541 1.00 95.25 83 ALA A C 1
ATOM 679 O O . ALA A 1 83 ? -18.968 0.159 24.577 1.00 95.25 83 ALA A O 1
ATOM 680 N N . ARG A 1 84 ? -19.192 -0.862 22.580 1.00 96.38 84 ARG A N 1
ATOM 681 C CA . ARG A 1 84 ? -20.632 -1.126 22.705 1.00 96.38 84 ARG A CA 1
ATOM 682 C C . ARG A 1 84 ? -20.921 -2.115 23.822 1.00 96.38 84 ARG A C 1
ATOM 684 O O . ARG A 1 84 ? -21.736 -1.800 24.680 1.00 96.38 84 ARG A O 1
ATOM 691 N N . GLU A 1 85 ? -20.208 -3.236 23.861 1.00 96.88 85 GLU A N 1
ATOM 692 C CA . GLU A 1 85 ? -20.359 -4.247 24.910 1.00 96.88 85 GLU A CA 1
ATOM 693 C C . GLU A 1 85 ? -20.111 -3.644 26.300 1.00 96.88 85 GLU A C 1
ATOM 695 O O . GLU A 1 85 ? -20.871 -3.868 27.242 1.00 96.88 85 GLU A O 1
ATOM 700 N N . LEU A 1 86 ? -19.071 -2.818 26.437 1.00 95.31 86 LEU A N 1
ATOM 701 C CA . LEU A 1 86 ? -18.776 -2.136 27.694 1.00 95.31 86 LEU A CA 1
ATOM 702 C C . LEU A 1 86 ? -19.869 -1.119 28.063 1.00 95.31 86 LEU A C 1
ATOM 704 O O . LEU A 1 86 ? -20.230 -1.008 29.235 1.00 95.31 86 LEU A O 1
ATOM 708 N N . GLY A 1 87 ? -20.428 -0.418 27.075 1.00 95.62 87 GLY A N 1
ATOM 709 C CA . GLY A 1 87 ? -21.579 0.467 27.250 1.00 95.62 87 GLY A CA 1
ATOM 710 C C . GLY A 1 87 ? -22.839 -0.271 27.709 1.00 95.62 87 GLY A C 1
ATOM 711 O O . GLY A 1 87 ? -23.513 0.201 28.624 1.00 95.62 87 GLY A O 1
ATOM 712 N N . GLU A 1 88 ? -23.134 -1.440 27.136 1.00 95.44 88 GLU A N 1
ATOM 713 C CA . GLU A 1 88 ? -24.268 -2.274 27.552 1.00 95.44 88 GLU A CA 1
ATOM 714 C C . GLU A 1 88 ? -24.088 -2.802 28.974 1.00 95.44 88 GLU A C 1
ATOM 716 O O . GLU A 1 88 ? -24.982 -2.628 29.799 1.00 95.44 88 GLU A O 1
ATOM 721 N N . ARG A 1 89 ? -22.902 -3.322 29.314 1.00 93.50 89 ARG A N 1
ATOM 722 C CA . ARG A 1 89 ? -22.590 -3.765 30.684 1.00 93.50 89 ARG A CA 1
ATOM 723 C C . ARG A 1 89 ? -22.741 -2.634 31.702 1.00 93.50 89 ARG A C 1
ATOM 725 O O . ARG A 1 89 ? -23.294 -2.838 32.779 1.00 93.50 89 ARG A O 1
ATOM 732 N N . LEU A 1 90 ? -22.272 -1.428 31.376 1.00 93.12 90 LEU A N 1
ATOM 733 C CA . LEU A 1 90 ? -22.460 -0.258 32.240 1.00 93.12 90 LEU A CA 1
ATOM 734 C C . LEU A 1 90 ? -23.940 0.116 32.380 1.00 93.12 90 LEU A C 1
ATOM 736 O O . LEU A 1 90 ? -24.365 0.492 33.474 1.00 93.12 90 LEU A O 1
ATOM 740 N N . ARG A 1 91 ? -24.732 -0.012 31.309 1.00 92.88 91 ARG A N 1
ATOM 741 C CA . ARG A 1 91 ? -26.177 0.232 31.358 1.00 92.88 91 ARG A CA 1
ATOM 742 C C . ARG A 1 91 ? -26.890 -0.787 32.243 1.00 92.88 91 ARG A C 1
ATOM 744 O O . ARG A 1 91 ? -27.673 -0.380 33.094 1.00 92.88 91 ARG A O 1
ATOM 751 N N . GLU A 1 92 ? -26.571 -2.072 32.116 1.00 92.00 92 GLU A N 1
ATOM 752 C CA . GLU A 1 92 ? -27.120 -3.138 32.967 1.00 92.00 92 GLU A CA 1
ATOM 753 C C . GLU A 1 92 ? -26.783 -2.926 34.447 1.00 92.00 92 GLU A C 1
ATOM 755 O O . GLU A 1 92 ? -27.649 -3.075 35.315 1.00 92.00 92 GLU A O 1
ATOM 760 N N . ILE A 1 93 ? -25.542 -2.527 34.749 1.00 90.75 93 ILE A N 1
ATOM 761 C CA . ILE A 1 93 ? -25.120 -2.188 36.114 1.00 90.75 93 ILE A CA 1
ATOM 762 C C . ILE A 1 93 ? -25.903 -0.976 36.627 1.00 90.75 93 ILE A C 1
ATOM 764 O O . ILE A 1 93 ? -26.384 -1.002 37.758 1.00 90.75 93 ILE A O 1
ATOM 768 N N . SER A 1 94 ? -26.067 0.068 35.810 1.00 88.94 94 SER A N 1
ATOM 769 C CA . SER A 1 94 ? -26.835 1.261 36.178 1.00 88.94 94 SER A CA 1
ATOM 770 C C . SER A 1 94 ? -28.308 0.941 36.444 1.00 88.94 94 SER A C 1
ATOM 772 O O . SER A 1 94 ? -28.870 1.416 37.429 1.00 88.94 94 SER A O 1
ATOM 774 N N . GLU A 1 95 ? -28.944 0.136 35.593 1.00 87.19 95 GLU A N 1
ATOM 775 C CA . GLU A 1 95 ? -30.338 -0.289 35.769 1.00 87.19 95 GLU A CA 1
ATOM 776 C C . GLU A 1 95 ? -30.497 -1.174 37.013 1.00 87.19 95 GLU A C 1
ATOM 778 O O . GLU A 1 95 ? -31.437 -0.998 37.791 1.00 87.19 95 GLU A O 1
ATOM 783 N N . SER A 1 96 ? -29.546 -2.079 37.257 1.00 81.62 96 SER A N 1
ATOM 784 C CA . SER A 1 96 ? -29.518 -2.912 38.464 1.00 81.62 96 SER A CA 1
ATOM 785 C C . SER A 1 96 ? -29.330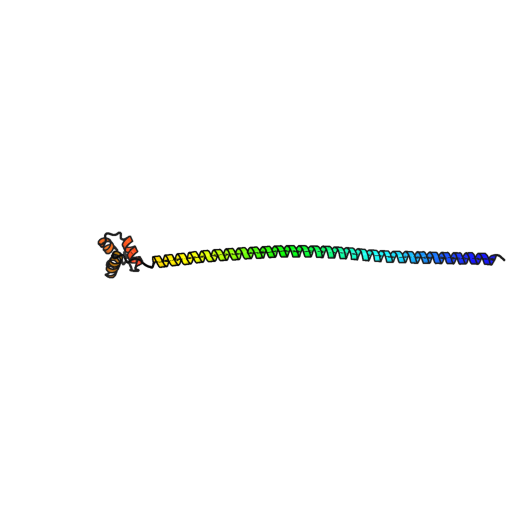 -2.072 39.729 1.00 81.62 96 SER A C 1
ATOM 787 O O . SER A 1 96 ? -30.046 -2.276 40.707 1.00 81.62 96 SER A O 1
ATOM 789 N N . ALA A 1 97 ? -28.430 -1.086 39.709 1.00 77.62 97 ALA A N 1
ATOM 790 C CA . ALA A 1 97 ? -28.209 -0.169 40.823 1.00 77.62 97 ALA A CA 1
ATOM 791 C C . ALA A 1 97 ? -29.446 0.700 41.105 1.00 77.62 97 ALA A C 1
ATOM 793 O O . ALA A 1 97 ? -29.859 0.805 42.259 1.00 77.62 97 ALA A O 1
ATOM 794 N N . MET A 1 98 ? -30.098 1.240 40.067 1.00 71.56 98 MET A N 1
ATOM 795 C CA . MET A 1 98 ? -31.354 1.985 40.222 1.00 71.56 98 MET A CA 1
ATOM 796 C C . MET A 1 98 ? -32.487 1.111 40.772 1.00 71.56 98 MET A C 1
ATOM 798 O O . MET A 1 98 ? -33.277 1.582 41.587 1.00 71.56 98 MET A O 1
ATOM 802 N N . ASN A 1 99 ? -32.580 -0.159 40.369 1.00 65.31 99 ASN A N 1
ATOM 803 C CA . ASN A 1 99 ? -33.580 -1.081 40.915 1.00 65.31 99 ASN A CA 1
ATOM 804 C C . ASN A 1 99 ? -33.297 -1.451 42.380 1.00 65.31 99 ASN A C 1
ATOM 806 O O . ASN A 1 99 ? -34.238 -1.576 43.164 1.00 65.31 99 ASN A O 1
ATOM 810 N N . VAL A 1 100 ? -32.027 -1.576 42.779 1.00 61.28 100 VAL A N 1
ATOM 811 C CA . VAL A 1 100 ? -31.642 -1.771 44.187 1.00 61.28 100 VAL A CA 1
ATOM 812 C C . VAL A 1 100 ? -31.957 -0.527 45.016 1.00 61.28 100 VAL A C 1
ATOM 814 O O . VAL A 1 100 ? -32.530 -0.660 46.091 1.00 61.28 100 VAL A O 1
ATOM 817 N N . GLU A 1 101 ? -31.674 0.676 44.518 1.00 57.41 101 GLU A N 1
ATOM 818 C CA . GLU A 1 101 ? -32.000 1.925 45.218 1.00 57.41 101 GLU A CA 1
ATOM 819 C C . GLU A 1 101 ? -33.518 2.124 45.352 1.00 57.41 101 GLU A C 1
ATOM 821 O O . GLU A 1 101 ? -34.015 2.496 46.415 1.00 57.41 101 GLU A O 1
ATOM 826 N N . LYS A 1 102 ? -34.289 1.774 44.317 1.00 55.09 102 LYS A N 1
ATOM 827 C CA . LYS A 1 102 ? -35.755 1.847 44.340 1.00 55.09 102 LYS A CA 1
ATOM 828 C C . LYS A 1 102 ? -36.388 0.812 45.278 1.00 55.09 102 LYS A C 1
ATOM 830 O O . LYS A 1 102 ? -37.394 1.122 45.910 1.00 55.09 102 LYS A O 1
ATOM 835 N N . ASN A 1 103 ? -35.783 -0.369 45.422 1.00 52.25 103 ASN A N 1
ATOM 836 C CA . ASN A 1 103 ? -36.182 -1.379 46.412 1.00 52.25 103 ASN A CA 1
ATOM 837 C C . ASN A 1 103 ? -35.637 -1.095 47.825 1.00 52.25 103 ASN A C 1
ATOM 839 O O . ASN A 1 103 ? -36.184 -1.609 48.789 1.00 52.25 103 ASN A O 1
ATOM 843 N N . ALA A 1 104 ? -34.589 -0.280 47.973 1.00 51.72 104 ALA A N 1
ATOM 844 C CA . ALA A 1 104 ? -34.094 0.177 49.274 1.00 51.72 104 ALA A CA 1
ATOM 845 C C . ALA A 1 104 ? -34.864 1.405 49.798 1.00 51.72 104 ALA A C 1
ATOM 847 O O . ALA A 1 104 ? -34.976 1.592 51.007 1.00 51.72 104 ALA A O 1
ATOM 848 N N . MET A 1 105 ? -35.422 2.234 48.905 1.00 48.19 105 MET A N 1
ATOM 849 C CA . MET A 1 105 ? -36.345 3.321 49.264 1.00 48.19 105 MET A CA 1
ATOM 850 C C . MET A 1 105 ? -37.812 2.876 49.338 1.00 48.19 105 MET A C 1
ATOM 852 O O . MET A 1 105 ? -38.615 3.517 50.017 1.00 48.19 105 MET A O 1
ATOM 856 N N . GLY A 1 106 ? -38.181 1.796 48.649 1.00 47.41 106 GLY A N 1
ATOM 857 C CA . GLY A 1 106 ? -39.485 1.158 48.764 1.00 47.41 106 GLY A CA 1
ATOM 858 C C . GLY A 1 106 ? -39.486 0.178 49.928 1.00 47.41 106 GLY A C 1
ATOM 859 O O . GLY A 1 106 ? -39.011 -0.935 49.772 1.00 47.41 106 GLY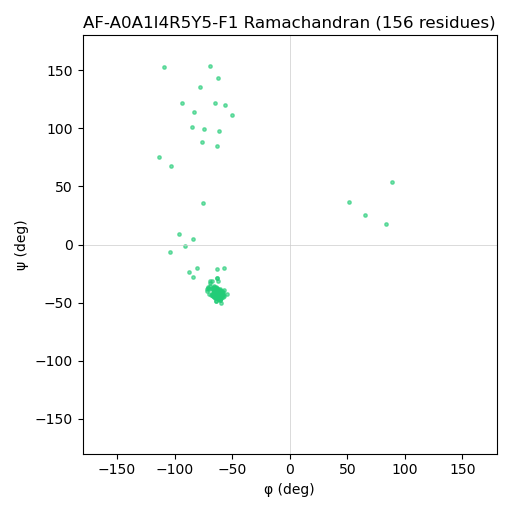 A O 1
ATOM 860 N N . ASP A 1 107 ? -40.064 0.592 51.054 1.00 47.56 107 ASP A N 1
ATOM 861 C CA . ASP A 1 107 ? -40.223 -0.200 52.283 1.00 47.56 107 ASP A CA 1
ATOM 862 C C . ASP A 1 107 ? -39.053 -0.103 53.280 1.00 47.56 107 ASP A C 1
ATOM 864 O O . ASP A 1 107 ? -38.568 -1.088 53.836 1.00 47.56 107 ASP A O 1
ATOM 868 N N . ILE A 1 108 ? -38.686 1.132 53.659 1.00 53.25 108 ILE A N 1
ATOM 869 C CA . ILE A 1 108 ? -38.393 1.359 55.081 1.00 53.25 108 ILE A CA 1
ATOM 870 C C . ILE A 1 108 ? -39.720 1.095 55.791 1.00 53.25 108 ILE A C 1
ATOM 872 O O . ILE A 1 108 ? -40.502 2.023 56.005 1.00 53.25 108 ILE A O 1
ATOM 876 N N . SER A 1 109 ? -40.010 -0.174 56.099 1.00 51.22 109 SER A N 1
ATOM 877 C CA . SER A 1 109 ? -41.116 -0.528 56.976 1.00 51.22 109 SER A CA 1
ATOM 878 C C . SER A 1 109 ? -40.927 0.354 58.202 1.00 51.22 109 SER A C 1
ATOM 880 O O 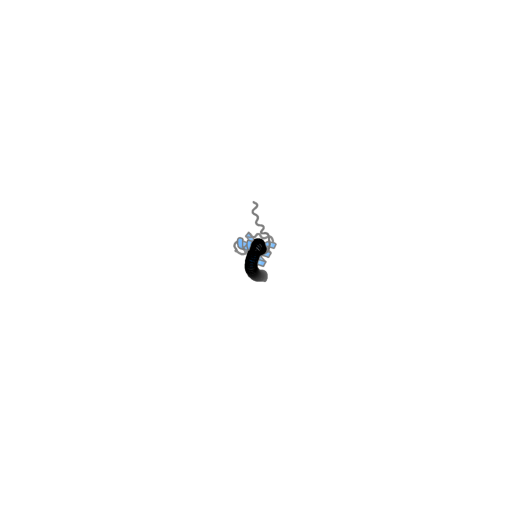. SER A 1 109 ? -39.889 0.262 58.870 1.00 51.22 109 SER A O 1
ATOM 882 N N . VAL A 1 110 ? -41.828 1.316 58.396 1.00 57.81 110 VAL A N 1
ATOM 883 C CA . VAL A 1 110 ? -41.693 2.338 59.429 1.00 57.81 110 VAL A CA 1
ATOM 884 C C . VAL A 1 110 ? -41.679 1.584 60.742 1.00 57.81 110 VAL A C 1
ATOM 886 O O . VAL A 1 110 ? -42.726 1.167 61.234 1.00 57.81 110 VAL A O 1
ATOM 889 N N . ASN A 1 111 ? -40.480 1.330 61.272 1.00 73.94 111 ASN A N 1
ATOM 890 C CA . ASN A 1 111 ? -40.344 0.676 62.554 1.00 73.94 111 ASN A CA 1
ATOM 891 C C . ASN A 1 111 ? -41.150 1.554 63.524 1.00 73.94 111 ASN A C 1
ATOM 893 O O . ASN A 1 111 ? -40.859 2.753 63.622 1.00 73.94 111 ASN A O 1
ATOM 897 N N . PRO A 1 112 ? -42.187 1.022 64.196 1.00 77.88 112 PRO A N 1
ATOM 898 C CA . PRO A 1 112 ? -43.056 1.824 65.055 1.00 77.88 112 PRO A CA 1
ATOM 899 C C . PRO A 1 112 ? -42.264 2.548 66.153 1.00 77.88 112 PRO A C 1
ATOM 901 O O . PRO A 1 112 ? -42.722 3.551 66.702 1.00 77.88 112 PRO A O 1
ATOM 904 N N . GLU A 1 113 ? -41.057 2.077 66.469 1.00 79.06 113 GLU A N 1
ATOM 905 C CA . GLU A 1 113 ? -40.111 2.770 67.339 1.00 79.06 113 GLU A CA 1
ATOM 906 C C . GLU A 1 113 ? -39.507 4.027 66.702 1.00 79.06 113 GLU A C 1
ATOM 908 O O . GLU A 1 113 ? -39.446 5.064 67.362 1.00 79.06 113 GLU A O 1
ATOM 913 N N . HIS A 1 114 ? -39.121 3.983 65.423 1.00 87.00 114 HIS A N 1
ATOM 914 C CA . HIS A 1 114 ? -38.571 5.141 64.708 1.00 87.00 114 HIS A CA 1
ATOM 915 C C . HIS A 1 114 ? -39.610 6.260 64.620 1.00 87.00 114 HIS A C 1
ATOM 917 O O . HIS A 1 114 ? -39.289 7.426 64.847 1.00 87.00 114 HIS A O 1
ATOM 923 N N . GLU A 1 115 ? -40.879 5.911 64.394 1.00 86.00 115 GLU A N 1
ATOM 924 C CA . GLU A 1 115 ? -41.967 6.888 64.382 1.00 86.00 115 GLU A CA 1
ATOM 925 C C . GLU A 1 115 ? -42.158 7.556 65.755 1.00 86.00 115 GLU A C 1
ATOM 927 O O . GLU A 1 115 ? -42.366 8.769 65.845 1.00 86.00 115 GLU A O 1
ATOM 932 N N . LYS A 1 116 ? -42.043 6.789 66.850 1.00 86.06 116 LYS A N 1
ATOM 933 C CA . LYS A 1 116 ? -42.114 7.326 68.219 1.00 86.06 116 LYS A CA 1
ATOM 934 C C . LYS A 1 116 ? -40.926 8.238 68.536 1.00 86.06 116 LYS A C 1
ATOM 936 O O . LYS A 1 116 ? -41.136 9.299 69.125 1.00 86.06 116 LYS A O 1
ATOM 941 N N . ILE A 1 117 ? -39.715 7.862 68.119 1.00 86.94 117 ILE A N 1
ATOM 942 C CA . ILE A 1 117 ? -38.488 8.667 68.255 1.00 86.94 117 ILE A CA 1
ATOM 943 C C . ILE A 1 117 ? -38.648 10.004 67.519 1.00 86.94 117 ILE A C 1
ATOM 945 O O . ILE A 1 117 ? -38.491 11.069 68.119 1.00 86.94 117 ILE A O 1
ATOM 949 N N . VAL A 1 118 ? -39.076 9.958 66.255 1.00 87.50 118 VAL A N 1
ATOM 950 C CA . VAL A 1 118 ? -39.354 11.141 65.427 1.00 87.50 118 VAL A CA 1
ATOM 951 C C . VAL A 1 118 ? -40.434 12.027 66.055 1.00 87.50 118 VAL A C 1
ATOM 953 O O . VAL A 1 118 ? -40.290 13.249 66.113 1.00 87.50 118 VAL A O 1
ATOM 956 N N . ARG A 1 119 ? -41.515 11.436 66.577 1.00 88.81 119 ARG A N 1
ATOM 957 C CA . ARG A 1 119 ? -42.612 12.174 67.219 1.00 88.81 119 ARG A CA 1
ATOM 958 C C . ARG A 1 119 ? -42.164 12.896 68.490 1.00 88.81 119 ARG A C 1
ATOM 960 O O . ARG A 1 119 ? -42.635 14.001 68.746 1.00 88.81 119 ARG A O 1
ATOM 967 N N . LEU A 1 120 ? -41.277 12.294 69.281 1.00 87.75 120 LEU A N 1
ATOM 968 C CA . LEU A 1 120 ? -40.723 12.916 70.487 1.00 87.75 120 LEU A CA 1
ATOM 969 C C . LEU A 1 120 ? -39.742 14.042 70.147 1.00 87.75 120 LEU A C 1
ATOM 971 O O . LEU A 1 120 ? -39.822 15.104 70.760 1.00 87.75 120 LEU A O 1
ATOM 975 N N . ALA A 1 121 ? -38.908 13.868 69.120 1.00 88.50 121 ALA A N 1
ATOM 976 C CA . ALA A 1 121 ? -38.030 14.934 68.640 1.00 88.50 121 ALA A CA 1
ATOM 977 C C . ALA A 1 121 ? -38.828 16.134 68.101 1.00 88.50 121 ALA A C 1
ATOM 979 O O . ALA A 1 121 ? -38.543 17.278 68.444 1.00 88.50 121 ALA A O 1
ATOM 980 N N . ARG A 1 122 ? -39.923 15.890 67.365 1.00 87.12 122 ARG A N 1
ATOM 981 C CA . ARG A 1 122 ? -40.854 16.948 66.915 1.00 87.12 122 ARG A CA 1
ATOM 982 C C . ARG A 1 122 ? -41.569 17.677 68.057 1.00 87.12 122 ARG A C 1
ATOM 984 O O . ARG A 1 122 ? -42.042 18.789 67.858 1.00 87.12 122 ARG A O 1
ATOM 991 N N . ARG A 1 123 ? -41.652 17.073 69.248 1.00 87.94 123 ARG A N 1
ATOM 992 C CA . ARG A 1 123 ? -42.160 17.715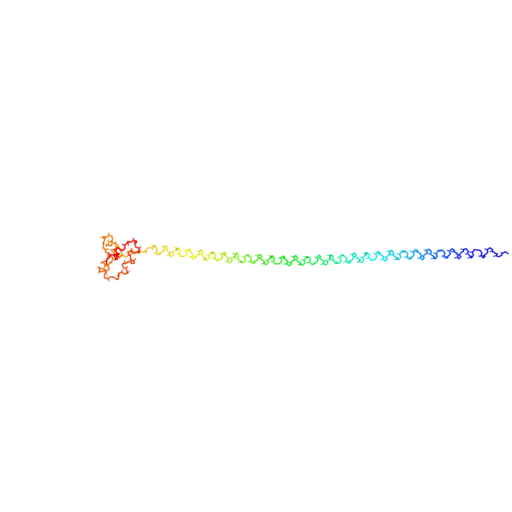 70.476 1.00 87.94 123 ARG A CA 1
ATOM 993 C C . ARG A 1 123 ? -41.084 18.526 71.213 1.00 87.94 123 ARG A C 1
ATOM 995 O O . ARG A 1 123 ? -41.363 19.031 72.295 1.00 87.94 123 ARG A O 1
ATOM 1002 N N . GLY A 1 124 ? -39.882 18.649 70.647 1.00 85.38 124 GLY A N 1
ATOM 1003 C CA . GLY A 1 124 ? -38.779 19.427 71.209 1.00 85.38 124 GLY A CA 1
ATOM 1004 C C . GLY A 1 124 ? -37.958 18.688 72.267 1.00 85.38 124 GLY A C 1
ATOM 1005 O O . GLY A 1 124 ? -37.261 19.332 73.047 1.00 85.38 124 GLY A O 1
ATOM 1006 N N . LEU A 1 125 ? -38.038 17.352 72.344 1.00 86.88 125 LEU A N 1
ATOM 1007 C CA . LEU A 1 125 ? -37.124 16.590 73.199 1.00 86.88 125 LEU A CA 1
ATOM 1008 C C . LEU A 1 125 ? -35.755 16.459 72.525 1.00 86.88 125 LEU A C 1
ATOM 1010 O O . LEU A 1 125 ? -35.671 16.118 71.347 1.00 86.88 125 LEU A O 1
ATOM 1014 N N . SER A 1 126 ? -34.690 16.664 73.302 1.00 88.88 126 SER A N 1
ATOM 1015 C CA . SER A 1 126 ? -33.317 16.484 72.830 1.00 88.88 126 SER A CA 1
ATOM 1016 C C . SER A 1 126 ? -32.968 15.017 72.581 1.00 88.88 126 SER A C 1
ATOM 1018 O O . SER A 1 126 ? -33.515 14.109 73.222 1.00 88.88 126 SER A O 1
ATOM 1020 N N . ALA A 1 127 ? -32.005 14.785 71.685 1.00 88.38 127 ALA A N 1
ATOM 1021 C CA . ALA A 1 127 ? -31.541 13.450 71.316 1.00 88.38 127 ALA A CA 1
ATOM 1022 C C . ALA A 1 127 ? -31.057 12.665 72.546 1.00 88.38 127 ALA A C 1
ATOM 1024 O O . ALA A 1 127 ? -31.407 11.495 72.710 1.00 88.38 127 ALA A O 1
ATOM 1025 N N . ARG A 1 128 ? -30.372 13.330 73.490 1.00 89.31 128 ARG A N 1
ATOM 1026 C CA . ARG A 1 128 ? -29.938 12.718 74.758 1.00 89.31 128 ARG A CA 1
ATOM 1027 C C . ARG A 1 128 ? -31.094 12.235 75.641 1.00 89.31 128 ARG A C 1
ATOM 1029 O O . ARG A 1 128 ? -30.998 11.158 76.230 1.00 89.31 128 ARG A O 1
ATOM 1036 N N . ARG A 1 129 ? -32.195 12.989 75.738 1.00 88.62 129 ARG A N 1
ATOM 1037 C CA . ARG A 1 129 ? -33.371 12.570 76.527 1.00 88.62 129 ARG A CA 1
ATOM 1038 C C . ARG A 1 129 ? -34.119 11.424 75.863 1.00 88.62 129 ARG A C 1
ATOM 1040 O O . ARG A 1 129 ? -34.596 10.526 76.551 1.00 88.62 129 ARG A O 1
ATOM 1047 N N . ILE A 1 130 ? -34.195 11.441 74.537 1.00 89.81 130 ILE A N 1
ATOM 1048 C CA . ILE A 1 130 ? -34.797 10.355 73.764 1.00 89.81 130 ILE A CA 1
ATOM 1049 C C . ILE A 1 130 ? -33.966 9.072 73.934 1.00 89.81 130 ILE A C 1
ATOM 1051 O O . ILE A 1 130 ? -34.531 8.025 74.235 1.00 89.81 130 ILE A O 1
ATOM 1055 N N . ALA A 1 131 ? -32.635 9.159 73.860 1.00 92.00 131 ALA A N 1
ATOM 1056 C CA . ALA A 1 131 ? -31.727 8.036 74.103 1.00 92.00 131 ALA A CA 1
ATOM 1057 C C . ALA A 1 131 ? -31.917 7.412 75.496 1.00 92.00 131 ALA A C 1
ATOM 1059 O O . ALA A 1 131 ? -32.029 6.193 75.620 1.00 92.00 131 ALA A O 1
ATOM 1060 N N . GLN A 1 132 ? -32.053 8.243 76.534 1.00 91.81 132 GLN A N 1
ATOM 1061 C CA . GLN A 1 132 ? -32.354 7.778 77.893 1.00 91.81 132 GLN A CA 1
ATOM 1062 C C . GLN A 1 132 ? -33.732 7.111 77.997 1.00 91.81 132 GLN A C 1
ATOM 1064 O O . GLN A 1 132 ? -33.862 6.083 78.656 1.00 91.81 132 GLN A O 1
ATOM 1069 N N . TYR A 1 133 ? -34.750 7.667 77.334 1.00 90.00 133 TYR A N 1
ATOM 1070 C CA . TYR A 1 133 ? -36.114 7.134 77.359 1.00 90.00 133 TYR A CA 1
ATOM 1071 C C . TYR A 1 133 ? -36.220 5.754 76.696 1.00 90.00 133 TYR A C 1
ATOM 1073 O O . TYR A 1 133 ? -36.909 4.879 77.212 1.00 90.00 133 TYR A O 1
ATOM 1081 N N . PHE A 1 134 ? -35.516 5.547 75.581 1.00 89.25 134 PHE A N 1
ATOM 1082 C CA . PHE A 1 134 ? -35.495 4.268 74.862 1.00 89.25 134 PHE A CA 1
ATOM 1083 C C . PHE A 1 134 ? -34.370 3.322 75.307 1.00 89.25 134 PHE A C 1
ATOM 1085 O O . PHE A 1 134 ? -34.281 2.221 74.777 1.00 89.25 134 PHE A O 1
ATOM 1092 N N . GLN A 1 135 ? -33.521 3.730 76.260 1.00 90.06 135 GLN A N 1
ATOM 1093 C CA . GLN A 1 135 ? -32.322 2.992 76.691 1.00 90.06 135 GLN A CA 1
ATOM 1094 C C . GLN A 1 135 ? -31.405 2.593 75.521 1.00 90.06 135 GLN A C 1
ATOM 1096 O O . GLN A 1 135 ? -30.801 1.521 75.514 1.00 90.06 135 GLN A O 1
ATOM 1101 N N . LYS A 1 136 ? -31.303 3.473 74.521 1.00 88.56 136 LYS A N 1
ATOM 1102 C CA . LYS A 1 136 ? -30.497 3.272 73.313 1.00 88.56 136 LYS A CA 1
ATOM 1103 C C . LYS A 1 136 ? -29.270 4.182 73.312 1.00 88.56 136 LYS A C 1
ATOM 1105 O O . LYS A 1 136 ? -29.303 5.251 73.928 1.00 88.56 136 LYS A O 1
ATOM 1110 N N . PRO A 1 137 ? -28.178 3.788 72.637 1.00 91.06 137 PRO A N 1
ATOM 1111 C CA . PRO A 1 137 ? -27.011 4.646 72.504 1.00 91.06 137 PRO A CA 1
ATOM 1112 C C . PRO A 1 137 ? -27.368 5.926 71.739 1.00 91.06 137 PRO A C 1
ATOM 1114 O O . PRO A 1 137 ? -28.144 5.905 70.785 1.00 91.06 137 PRO A O 1
ATOM 1117 N N . LEU A 1 138 ? -26.765 7.047 72.147 1.00 89.06 138 LEU A N 1
ATOM 1118 C CA . LEU A 1 138 ? -27.028 8.366 71.563 1.00 89.06 138 LEU A CA 1
ATOM 1119 C C . LEU A 1 138 ? -26.840 8.374 70.036 1.00 89.06 138 LEU A C 1
ATOM 1121 O O . LEU A 1 138 ? -27.700 8.882 69.325 1.00 89.06 138 LEU A O 1
ATOM 1125 N N . GLY A 1 139 ? -25.777 7.733 69.541 1.00 87.50 139 GLY A N 1
ATOM 1126 C CA . GLY A 1 139 ? -25.477 7.677 68.107 1.00 87.50 139 GLY A CA 1
ATOM 1127 C C . GLY A 1 139 ? -26.534 6.949 67.268 1.00 87.50 139 GLY A C 1
ATOM 1128 O O . GLY A 1 139 ? -26.741 7.307 66.115 1.00 87.50 139 GLY A O 1
ATOM 1129 N N . GLU A 1 140 ? -27.257 5.973 67.832 1.00 86.44 140 GLU A N 1
ATOM 1130 C CA . GLU A 1 140 ? -28.361 5.309 67.118 1.00 86.44 140 GLU A CA 1
ATOM 1131 C C . GLU A 1 140 ? -29.567 6.249 66.982 1.00 86.44 140 GLU A C 1
ATOM 1133 O O . GLU A 1 140 ? -30.203 6.303 65.932 1.00 86.44 140 GLU A O 1
ATOM 1138 N N . ILE A 1 141 ? -29.849 7.052 68.012 1.00 89.62 141 ILE A N 1
ATOM 1139 C CA . ILE A 1 141 ? -30.917 8.058 67.970 1.00 89.62 141 ILE A CA 1
ATOM 1140 C C . ILE A 1 141 ? -30.574 9.187 66.995 1.00 89.62 141 ILE A C 1
ATOM 1142 O O . ILE A 1 141 ? -31.433 9.590 66.214 1.00 89.62 141 ILE A O 1
ATOM 1146 N N . GLU A 1 142 ? -29.335 9.677 67.003 1.00 89.00 142 GLU A N 1
ATOM 1147 C CA . GLU A 1 142 ? -28.864 10.696 66.056 1.00 89.00 142 GLU A CA 1
ATOM 1148 C C . GLU A 1 142 ? -28.942 10.203 64.610 1.00 89.00 142 GLU A C 1
ATOM 1150 O O . GLU A 1 142 ? -29.424 10.930 63.741 1.00 89.00 142 GLU A O 1
ATOM 1155 N N . LEU A 1 143 ? -28.559 8.946 64.361 1.00 88.69 143 LEU A N 1
ATOM 1156 C CA . LEU A 1 143 ? -28.672 8.324 63.045 1.00 88.69 143 LEU A CA 1
ATOM 1157 C C . LEU A 1 143 ? -30.131 8.265 62.576 1.00 88.69 143 LEU A C 1
ATOM 1159 O O . LEU A 1 143 ? -30.431 8.661 61.451 1.00 88.69 143 LEU A O 1
ATOM 1163 N N . ILE A 1 144 ? -31.050 7.823 63.442 1.00 86.88 144 ILE A N 1
ATOM 1164 C CA . ILE A 1 144 ? -32.482 7.782 63.123 1.00 86.88 144 ILE A CA 1
ATOM 1165 C C . ILE A 1 144 ? -32.997 9.196 62.826 1.00 86.88 144 ILE A C 1
ATOM 1167 O O . ILE A 1 144 ? -33.655 9.402 61.812 1.00 86.88 144 ILE A O 1
ATOM 1171 N N . LEU A 1 145 ? -32.686 10.193 63.655 1.00 87.25 145 LEU A N 1
ATOM 1172 C CA . LEU A 1 145 ? -33.145 11.569 63.433 1.00 87.25 145 LEU A CA 1
ATOM 1173 C C . LEU A 1 145 ? -32.568 12.184 62.147 1.00 87.25 145 LEU A C 1
ATOM 1175 O O . LEU A 1 145 ? -33.303 12.868 61.430 1.00 87.25 145 LEU A O 1
ATOM 1179 N N . GLY A 1 146 ? -31.312 11.872 61.813 1.00 86.06 146 GLY A N 1
ATOM 1180 C CA . GLY A 1 146 ? -30.659 12.275 60.567 1.00 86.06 146 GLY A CA 1
ATOM 1181 C C . GLY A 1 146 ? -31.314 11.672 59.323 1.00 86.06 146 GLY A C 1
ATOM 1182 O O . GLY A 1 146 ? -31.534 12.386 58.346 1.00 86.06 146 GLY A O 1
ATOM 1183 N N . LEU A 1 147 ? -31.723 10.399 59.380 1.00 84.94 147 LEU A N 1
ATOM 1184 C CA . LEU A 1 147 ? -32.456 9.731 58.294 1.00 84.94 147 LEU A CA 1
ATOM 1185 C C . LEU A 1 147 ? -33.814 10.392 57.999 1.00 84.94 147 LEU A C 1
ATOM 1187 O O . LEU A 1 147 ? -34.250 10.410 56.851 1.00 84.94 147 LEU A O 1
ATOM 1191 N N . TYR A 1 148 ? -34.472 10.965 59.013 1.00 83.00 148 TYR A N 1
ATOM 1192 C CA . TYR A 1 148 ? -35.747 11.684 58.867 1.00 83.00 148 TYR A CA 1
ATOM 1193 C C . TYR A 1 148 ? -35.588 13.211 58.737 1.00 83.00 148 TYR A C 1
ATOM 1195 O O . TYR A 1 148 ? -36.590 13.932 58.776 1.00 83.00 148 TYR A O 1
ATOM 1203 N N . GLY A 1 149 ? -34.357 13.717 58.588 1.00 81.75 149 GLY A N 1
ATOM 1204 C CA . GLY A 1 149 ? -34.069 15.139 58.374 1.00 81.75 149 GLY A CA 1
ATOM 1205 C C . GLY A 1 149 ? -34.429 16.048 59.554 1.00 81.75 149 GLY A C 1
ATOM 1206 O O . GLY A 1 149 ? -34.728 17.225 59.351 1.00 81.75 149 GLY A O 1
ATOM 1207 N N . ILE A 1 150 ? -34.452 15.519 60.782 1.00 80.88 150 ILE A N 1
ATOM 1208 C CA . ILE A 1 150 ? -34.777 16.294 61.984 1.00 80.88 150 ILE A CA 1
ATOM 1209 C C . ILE A 1 150 ? -33.475 16.813 62.600 1.00 80.88 150 ILE A C 1
ATOM 1211 O O . ILE A 1 150 ? -32.622 16.002 62.963 1.00 80.88 150 ILE A O 1
ATOM 1215 N N . PRO A 1 151 ? -33.307 18.138 62.757 1.00 75.25 151 PRO A N 1
ATOM 1216 C CA . PRO A 1 151 ? -32.103 18.696 63.355 1.00 75.25 151 PRO A CA 1
ATOM 1217 C C . PRO A 1 151 ? -31.998 18.272 64.825 1.00 75.25 151 PRO A C 1
ATOM 1219 O O . PRO A 1 151 ? -32.886 18.540 65.635 1.00 75.25 151 PRO A O 1
ATOM 1222 N N . THR A 1 152 ? -30.901 17.606 65.176 1.00 71.06 152 THR A N 1
ATOM 1223 C CA . THR A 1 152 ? -30.566 17.231 66.551 1.00 71.06 152 THR A CA 1
ATOM 1224 C C . THR A 1 152 ? -30.096 18.481 67.293 1.00 71.06 152 THR A C 1
ATOM 1226 O O . THR A 1 152 ? -28.964 18.925 67.125 1.00 71.06 152 THR A O 1
ATOM 1229 N N . SER A 1 153 ? -30.977 19.096 68.083 1.00 62.81 153 SER A N 1
ATOM 1230 C CA . SER A 1 153 ? -30.732 20.377 68.765 1.00 62.81 153 SER A CA 1
ATOM 1231 C C . SER A 1 153 ? -29.815 20.283 69.996 1.00 62.81 153 SER A C 1
ATOM 1233 O O . SER A 1 153 ? -30.039 20.989 70.976 1.00 62.81 153 SER A O 1
ATOM 1235 N N . ASP A 1 154 ? -28.807 19.415 69.974 1.00 61.16 154 ASP A N 1
ATOM 1236 C CA . ASP A 1 154 ? -27.777 19.341 71.012 1.00 61.16 154 ASP A CA 1
ATOM 1237 C C . ASP A 1 154 ? -26.499 20.001 70.465 1.00 61.16 154 ASP A C 1
ATOM 1239 O O . ASP A 1 154 ? -25.500 19.347 70.185 1.00 61.16 154 ASP A O 1
ATOM 1243 N N . ASN A 1 155 ? -26.555 21.321 70.264 1.00 48.75 155 ASN A N 1
ATOM 1244 C CA . ASN A 1 155 ? -25.355 22.131 70.072 1.00 48.75 155 ASN A CA 1
ATOM 1245 C C . ASN A 1 155 ? -24.807 22.468 71.473 1.00 48.75 155 ASN A C 1
ATOM 1247 O O . ASN A 1 155 ? -25.504 23.163 72.218 1.00 48.75 155 ASN A O 1
ATOM 1251 N N . PRO A 1 156 ? -23.618 21.988 71.883 1.00 49.62 156 PRO A N 1
ATOM 1252 C CA . PRO A 1 156 ? -23.006 22.416 73.130 1.00 49.62 156 PRO A CA 1
ATOM 1253 C C . PRO A 1 156 ? -22.416 23.811 72.903 1.00 49.62 156 PRO A C 1
ATOM 1255 O O . PRO A 1 156 ? -21.276 23.973 72.479 1.00 49.62 156 PRO A O 1
ATOM 1258 N N . SER A 1 157 ? -23.231 24.834 73.124 1.00 47.16 157 SER A N 1
ATOM 1259 C CA . SER A 1 157 ? -22.761 26.193 73.378 1.00 47.16 157 SER A CA 1
ATOM 1260 C C . SER A 1 157 ? -23.133 26.543 74.812 1.00 47.16 157 SER A C 1
ATOM 1262 O O . SER A 1 157 ? -24.158 27.175 75.042 1.00 47.16 157 SER A O 1
ATOM 1264 N N . ASP A 1 158 ? -22.366 25.970 75.740 1.00 39.22 158 ASP A N 1
ATOM 1265 C CA . ASP A 1 158 ? -21.851 26.577 76.979 1.00 39.22 158 ASP A CA 1
ATOM 1266 C C . ASP A 1 158 ? -20.964 25.561 77.721 1.00 39.22 158 ASP A C 1
ATOM 1268 O O . ASP A 1 158 ? -21.407 24.402 77.918 1.00 39.22 158 ASP A O 1
#

Organism: NCBI:txid39841

Radius of gyration: 57.45 Å; Cα contacts (8 Å, |Δi|>4): 42; chains: 1; bounding box: 90×32×162 Å